Protein AF-A0A925MF97-F1 (afdb_monomer)

Nearest PDB structures (foldseek):
  2ztd-assembly1_B  TM=8.349E-01  e=1.562E+00  Mycobacterium tuberculosis
  2ztd-assembly1_A  TM=7.222E-01  e=1.766E+00  Mycobacterium tuberculosis
  9hcj-assembly1_X0  TM=7.628E-01  e=2.883E+00  Dictyostelium discoideum

Sequence (125 aa):
MHRADDGGHDASNVCLLCSSCHQAHHAGTLMIRGTATELEVRRPAGEGRYADAGAHVGVCAAQATSDGLDAPLREEAEQAVTQLGWKPAIARAAVSSAIAATAPATLERLICEALRRCLSLQRGV

Solvent-accessible surface area (backbone atoms only — not comparable to full-atom values): 7900 Å² total; per-residue (Å²): 136,68,85,86,68,75,70,65,97,46,74,54,67,51,80,92,65,56,72,70,58,49,50,32,38,76,70,66,58,30,46,80,48,74,35,56,90,55,63,44,79,44,62,73,93,66,82,84,80,88,74,78,92,82,78,71,94,78,78,76,76,86,70,89,49,97,87,58,64,62,58,64,46,46,56,51,31,31,49,53,43,30,74,73,71,40,56,64,73,57,23,46,54,24,38,56,54,29,56,78,72,47,81,86,76,49,56,67,58,40,40,56,47,15,50,55,46,52,52,52,62,66,74,75,112

Radius of gyration: 19.87 Å; Cα contacts (8 Å, |Δi|>4): 87; chains: 1; bounding box: 47×43×44 Å

pLDDT: mean 75.96, std 17.89, range [33.94, 92.69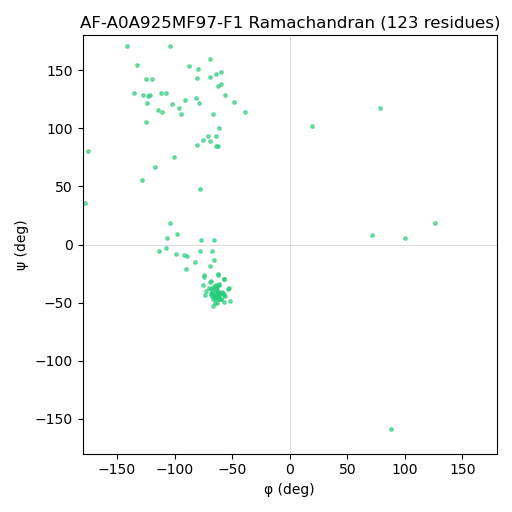]

Mean predicted aligned error: 16.72 Å

Secondary structure (DSSP, 8-state):
--GGG-----GGG-----HHHHHHHHTTSSEEEE-SSSEEEE---SS---------S--------TTSTHHHHHHHHHHHHHHTT--HHHHHHHHHHHHHH-SS--HHHHHHHHHHHHHHHHH--

Foldseek 3Di:
DDPVPPDDPDQQADDDDDPVQV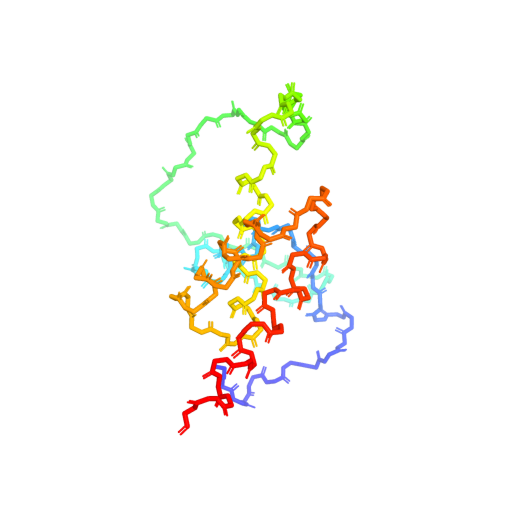VCVVVVQWDWDGTPVDIDIDGPDDPDPPDDDDDDPDPPPPPPDVVPPLVVLLVLLLVVLVVVPDDSVLSNVLLVVQVVVDPPDDSVSSNVSSVVSSVVVVVVD

Structure (mmCIF, N/CA/C/O backbone):
data_AF-A0A925MF97-F1
#
_entry.id   AF-A0A925MF97-F1
#
loop_
_atom_site.group_PDB
_atom_site.id
_atom_site.type_symbol
_atom_site.label_atom_id
_atom_site.label_alt_id
_atom_site.label_comp_id
_atom_site.label_asym_id
_atom_site.label_entity_id
_atom_site.label_seq_id
_atom_site.pdbx_PDB_ins_code
_atom_site.Cartn_x
_atom_site.Cartn_y
_atom_site.Cartn_z
_atom_site.occupancy
_atom_site.B_iso_or_equiv
_atom_site.auth_seq_id
_atom_site.auth_comp_id
_atom_site.auth_asym_id
_atom_site.auth_atom_id
_atom_site.pdbx_PDB_model_num
ATOM 1 N N . MET A 1 1 ? 1.176 -11.366 17.339 1.00 43.28 1 MET A N 1
ATOM 2 C CA . MET A 1 1 ? -0.172 -11.859 16.995 1.00 43.28 1 MET A CA 1
ATOM 3 C C . MET A 1 1 ? -0.428 -13.077 17.862 1.00 43.28 1 MET A C 1
ATOM 5 O O . MET A 1 1 ? 0.204 -14.106 17.654 1.00 43.28 1 MET A O 1
ATOM 9 N N . HIS A 1 2 ? -1.195 -12.903 18.935 1.00 33.94 2 HIS A N 1
ATOM 10 C CA . HIS A 1 2 ? -1.502 -13.960 19.892 1.00 33.94 2 HIS A CA 1
ATOM 11 C C . HIS A 1 2 ? -2.652 -14.794 19.306 1.00 33.94 2 HIS A C 1
ATOM 13 O O . HIS A 1 2 ? -3.667 -14.241 18.905 1.00 33.94 2 HIS A O 1
ATOM 19 N N . ARG A 1 3 ? -2.478 -16.115 19.192 1.00 44.12 3 ARG A N 1
ATOM 20 C CA . ARG A 1 3 ? -3.413 -17.023 18.491 1.00 44.12 3 ARG A CA 1
ATOM 21 C C . ARG A 1 3 ? -4.782 -17.165 19.181 1.00 44.12 3 ARG A C 1
ATOM 23 O O . ARG A 1 3 ? -5.655 -17.837 18.655 1.00 44.12 3 ARG A O 1
ATOM 30 N N . ALA A 1 4 ? -4.949 -16.576 20.365 1.00 47.81 4 ALA A N 1
ATOM 31 C CA . ALA A 1 4 ? -6.199 -16.594 21.116 1.00 47.81 4 ALA A CA 1
ATOM 32 C C . ALA A 1 4 ? -7.209 -15.528 20.644 1.00 47.81 4 ALA A C 1
ATOM 34 O O . ALA A 1 4 ? -8.386 -15.656 20.958 1.00 47.81 4 ALA A O 1
ATOM 35 N N . ASP A 1 5 ? -6.773 -14.527 19.868 1.00 57.59 5 ASP A N 1
ATOM 36 C CA . ASP A 1 5 ? -7.606 -13.395 19.431 1.00 57.59 5 ASP A CA 1
ATOM 37 C C . ASP A 1 5 ? -8.058 -13.506 17.961 1.00 57.59 5 ASP A C 1
ATOM 39 O O . ASP A 1 5 ? -8.378 -12.488 17.352 1.00 57.59 5 ASP A O 1
ATOM 43 N N . ASP A 1 6 ? -8.006 -14.703 17.358 1.00 59.84 6 ASP A N 1
ATOM 44 C CA . ASP A 1 6 ? -8.227 -14.926 15.918 1.00 59.84 6 ASP A CA 1
ATOM 45 C C . ASP A 1 6 ? -9.670 -14.564 15.519 1.00 59.84 6 ASP A C 1
ATOM 47 O O . ASP A 1 6 ? -10.586 -15.389 15.530 1.00 59.84 6 ASP A O 1
ATOM 51 N N . GLY A 1 7 ? -9.893 -13.278 15.245 1.00 68.50 7 GLY A N 1
ATOM 52 C CA . GLY A 1 7 ? -11.158 -12.755 14.758 1.00 68.50 7 GLY A CA 1
ATOM 53 C C . GLY A 1 7 ? -11.479 -13.373 13.402 1.00 68.50 7 GLY A C 1
ATOM 54 O O . GLY A 1 7 ? -10.609 -13.497 12.544 1.00 68.50 7 GLY A O 1
ATOM 55 N N . GLY A 1 8 ? -12.731 -13.780 13.196 1.00 73.50 8 GLY A N 1
ATOM 56 C CA . GLY A 1 8 ? -13.139 -14.403 11.937 1.00 73.50 8 GLY A CA 1
ATOM 57 C C . GLY A 1 8 ? -12.918 -13.479 10.733 1.00 73.50 8 GLY A C 1
ATOM 58 O O . GLY A 1 8 ? -13.081 -12.266 10.837 1.00 73.50 8 GLY A O 1
ATOM 59 N N . HIS A 1 9 ? -12.623 -14.045 9.563 1.00 80.50 9 HIS A N 1
ATOM 60 C CA . HIS A 1 9 ? -12.549 -13.307 8.294 1.00 80.50 9 HIS A CA 1
ATOM 61 C C . HIS A 1 9 ? -13.944 -13.016 7.708 1.00 80.50 9 HIS A C 1
ATOM 63 O O . HIS A 1 9 ? -14.208 -13.285 6.537 1.00 80.50 9 HIS A O 1
ATOM 69 N N . ASP A 1 10 ? -14.859 -12.519 8.537 1.00 83.62 10 ASP A N 1
ATOM 70 C CA . ASP A 1 10 ? -16.169 -12.046 8.095 1.00 83.62 10 ASP A CA 1
ATOM 71 C C . ASP A 1 10 ? -16.093 -10.570 7.682 1.00 83.62 10 ASP A C 1
ATOM 73 O O . ASP A 1 10 ? -15.254 -9.815 8.178 1.00 83.62 10 ASP A O 1
ATO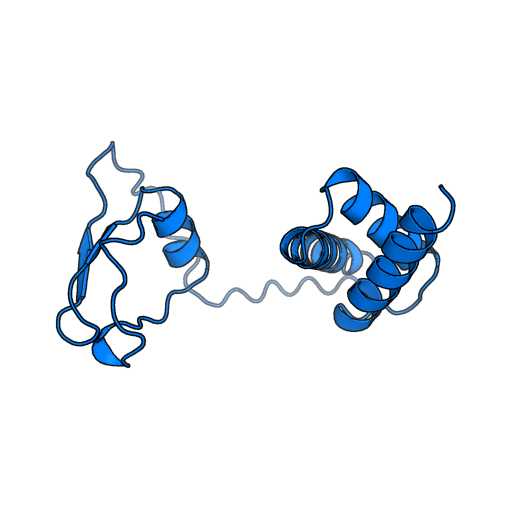M 77 N N . ALA A 1 11 ? -16.987 -10.139 6.790 1.00 84.88 11 ALA A N 1
ATOM 78 C CA . ALA A 1 11 ? -17.050 -8.749 6.344 1.00 84.88 11 ALA A CA 1
ATOM 79 C C . ALA A 1 11 ? -17.240 -7.764 7.512 1.00 84.88 11 ALA A C 1
ATOM 81 O O . ALA A 1 11 ? -16.724 -6.648 7.462 1.00 84.88 11 ALA A O 1
ATOM 82 N N . SER A 1 12 ? -17.908 -8.184 8.590 1.00 85.75 12 SER A N 1
ATOM 83 C CA . SER A 1 12 ? -18.059 -7.390 9.814 1.00 85.75 12 SER A CA 1
ATOM 84 C C . SER A 1 12 ? -16.749 -7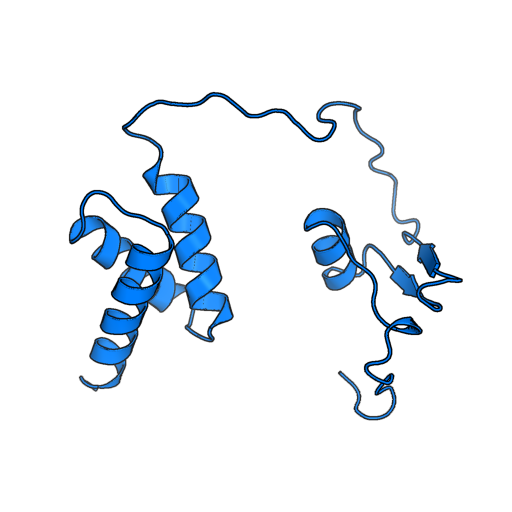.129 10.565 1.00 85.75 12 SER A C 1
ATOM 86 O O . SER A 1 12 ? -16.718 -6.237 11.407 1.00 85.75 12 SER A O 1
ATOM 88 N N . ASN A 1 13 ? -15.662 -7.833 10.241 1.00 83.81 13 ASN A N 1
ATOM 89 C CA . ASN A 1 13 ? -14.347 -7.668 10.867 1.00 83.81 13 ASN A CA 1
ATOM 90 C C . ASN A 1 13 ? -13.329 -6.964 9.952 1.00 83.81 13 ASN A C 1
ATOM 92 O O . ASN A 1 13 ? -12.156 -6.844 10.309 1.00 83.81 13 ASN A O 1
ATOM 96 N N . VAL A 1 14 ? -13.751 -6.489 8.772 1.00 86.38 14 VAL A N 1
ATOM 97 C CA . VAL A 1 14 ? -12.875 -5.832 7.792 1.00 86.38 14 VAL A CA 1
ATOM 98 C C . VAL A 1 14 ? -13.219 -4.347 7.679 1.00 86.38 14 VAL A C 1
ATOM 100 O O . VAL A 1 14 ? -14.367 -3.973 7.462 1.00 86.38 14 VAL A O 1
ATOM 103 N N . CYS A 1 15 ? -12.202 -3.485 7.764 1.00 86.88 15 CYS A N 1
ATOM 104 C CA . CYS A 1 15 ? -12.318 -2.058 7.466 1.00 86.88 15 CYS A CA 1
ATOM 105 C C . CYS A 1 15 ? -11.289 -1.641 6.406 1.00 86.88 15 CYS A C 1
ATOM 107 O O . CYS A 1 15 ? -10.158 -2.130 6.389 1.00 86.88 15 CYS A O 1
ATOM 109 N N . LEU A 1 16 ? -11.681 -0.733 5.509 1.00 89.56 16 LEU A N 1
ATOM 110 C CA . LEU A 1 16 ? -10.776 -0.146 4.522 1.00 89.56 16 LEU A CA 1
ATOM 111 C C . LEU A 1 16 ? -10.158 1.128 5.096 1.00 89.56 16 LEU A C 1
ATOM 113 O O . LEU A 1 16 ? -10.869 2.050 5.495 1.00 89.56 16 LEU A O 1
ATOM 117 N N . LEU A 1 17 ? -8.828 1.183 5.118 1.00 88.12 17 LEU A N 1
ATOM 118 C CA . LEU A 1 17 ? -8.061 2.309 5.644 1.00 88.12 17 LEU A CA 1
ATOM 119 C C . LEU A 1 17 ? -7.191 2.901 4.538 1.00 88.12 17 LEU A C 1
ATOM 121 O O . LEU A 1 17 ? -6.609 2.172 3.738 1.00 88.12 17 LEU A O 1
ATOM 125 N N . CYS A 1 18 ? -7.043 4.226 4.523 1.00 90.88 18 CYS A N 1
ATOM 126 C CA . CYS A 1 18 ? -5.990 4.847 3.726 1.00 90.88 18 CYS A CA 1
ATOM 127 C C . CYS A 1 18 ? -4.609 4.522 4.323 1.00 90.88 18 CYS A C 1
ATOM 129 O O . CYS A 1 18 ? -4.495 4.226 5.518 1.00 90.88 18 CYS A O 1
ATOM 131 N N . SER A 1 19 ? -3.547 4.650 3.521 1.00 85.88 19 SER A N 1
ATOM 132 C CA . SER A 1 19 ? -2.174 4.334 3.941 1.00 85.88 19 SER A CA 1
ATOM 133 C C . SER A 1 19 ? -1.764 5.041 5.237 1.00 85.88 19 SER A C 1
ATOM 135 O O . SER A 1 19 ? -1.121 4.439 6.089 1.00 85.88 19 SER A O 1
ATOM 137 N N . SER A 1 20 ? -2.193 6.293 5.437 1.00 85.25 20 SER A N 1
ATOM 138 C CA . SER A 1 20 ? -1.905 7.051 6.663 1.00 85.25 20 SER A CA 1
ATOM 139 C C . SER A 1 20 ? -2.565 6.436 7.905 1.00 85.25 20 SER A C 1
ATOM 141 O O . SER A 1 20 ? -1.911 6.259 8.934 1.00 85.25 20 SER A O 1
ATOM 143 N N . CYS A 1 21 ? -3.841 6.052 7.818 1.00 88.75 21 CYS A N 1
ATOM 144 C CA . CYS A 1 21 ? -4.548 5.410 8.929 1.00 88.75 21 CYS A CA 1
ATOM 145 C C . CYS A 1 21 ? -4.026 3.991 9.195 1.00 88.75 21 CYS A C 1
ATOM 147 O O . CYS A 1 21 ? -3.874 3.609 10.353 1.00 88.75 21 CYS A O 1
ATOM 149 N N . HIS A 1 22 ? -3.682 3.239 8.147 1.00 89.56 22 HIS A N 1
ATOM 150 C CA . HIS A 1 22 ? -3.068 1.914 8.271 1.00 89.56 22 HIS A CA 1
ATOM 151 C C . HIS A 1 22 ? -1.704 1.992 8.978 1.00 89.56 22 HIS A C 1
ATOM 153 O O . HIS A 1 22 ? -1.461 1.266 9.945 1.00 89.56 22 HIS A O 1
ATOM 159 N N . GLN A 1 23 ? -0.841 2.928 8.576 1.00 86.50 23 GLN A N 1
ATOM 160 C CA . GLN A 1 23 ? 0.452 3.152 9.232 1.00 86.50 23 GLN A CA 1
ATOM 161 C C . GLN A 1 23 ? 0.291 3.587 10.691 1.00 86.50 23 GLN A C 1
ATOM 163 O O . GLN A 1 23 ? 0.965 3.050 11.567 1.00 86.50 23 GLN A O 1
ATOM 168 N N . ALA A 1 24 ? -0.627 4.516 10.975 1.00 86.25 24 ALA A N 1
ATOM 169 C CA . ALA A 1 24 ? -0.892 4.965 12.340 1.00 86.25 24 ALA A CA 1
ATOM 170 C C . ALA A 1 24 ? -1.388 3.819 13.244 1.00 86.25 24 ALA A C 1
ATOM 172 O O . ALA A 1 24 ? -1.023 3.760 14.420 1.00 86.25 24 ALA A O 1
ATOM 173 N N . HIS A 1 25 ? -2.167 2.882 12.691 1.00 89.19 25 HIS A N 1
ATOM 174 C CA . HIS A 1 25 ? -2.616 1.691 13.410 1.00 89.19 25 HIS A CA 1
ATOM 175 C C . HIS A 1 25 ? -1.450 0.752 13.744 1.00 89.19 25 HIS A C 1
ATOM 177 O O . HIS A 1 25 ? -1.279 0.365 14.899 1.00 89.19 25 HIS A O 1
ATOM 183 N N . HIS A 1 26 ? -0.579 0.462 12.772 1.00 88.62 26 HIS A N 1
ATOM 184 C CA . HIS A 1 26 ? 0.640 -0.317 13.022 1.00 88.62 26 HIS A CA 1
ATOM 185 C C . HIS A 1 26 ? 1.596 0.353 14.017 1.00 88.62 26 HIS A C 1
ATOM 187 O O . HIS A 1 26 ? 2.257 -0.341 14.786 1.00 88.62 26 HIS A O 1
ATOM 193 N N . ALA A 1 27 ? 1.657 1.685 14.022 1.00 86.94 27 ALA A N 1
ATOM 194 C CA . ALA A 1 27 ? 2.477 2.461 14.949 1.00 86.94 27 ALA A CA 1
ATOM 195 C C . ALA A 1 27 ? 1.872 2.580 16.363 1.00 86.94 27 ALA A C 1
ATOM 197 O O . ALA A 1 27 ? 2.507 3.155 17.245 1.00 86.94 27 ALA A O 1
ATOM 198 N N . GLY A 1 28 ? 0.645 2.092 16.591 1.00 88.31 28 GLY A N 1
ATOM 199 C CA . GLY A 1 28 ? -0.054 2.205 17.877 1.00 88.31 28 GLY A CA 1
ATOM 200 C C . GLY A 1 28 ? -0.544 3.620 18.219 1.00 88.31 28 GLY A C 1
ATOM 201 O O . GLY A 1 28 ? -1.015 3.857 19.330 1.00 88.31 28 GLY A O 1
ATOM 202 N N . THR A 1 29 ? -0.459 4.567 17.280 1.00 89.88 29 THR A N 1
ATOM 203 C CA . THR A 1 29 ? -0.935 5.956 17.445 1.00 89.88 29 THR A CA 1
ATOM 204 C C . THR A 1 29 ? -2.396 6.131 17.024 1.00 89.88 29 THR A C 1
ATOM 206 O O . THR A 1 29 ? -3.019 7.162 17.289 1.00 89.88 29 THR A O 1
ATOM 209 N N . LEU A 1 30 ? -2.961 5.104 16.392 1.00 90.62 30 LEU A N 1
ATOM 210 C CA . LEU A 1 30 ? -4.374 4.953 16.088 1.00 90.62 30 LEU A CA 1
ATOM 211 C C . LEU A 1 30 ? -4.838 3.593 16.609 1.00 90.62 30 LEU A C 1
ATOM 213 O O . LEU A 1 30 ? -4.238 2.568 16.306 1.00 90.62 30 LEU A O 1
ATOM 217 N N . MET A 1 31 ? -5.920 3.582 17.371 1.00 91.38 31 MET A N 1
ATOM 218 C CA . MET A 1 31 ? -6.602 2.376 17.821 1.00 91.38 31 MET A CA 1
ATOM 219 C C . MET A 1 31 ? -7.915 2.249 17.052 1.00 91.38 31 MET A C 1
ATOM 221 O O . MET A 1 31 ? -8.681 3.212 16.988 1.00 91.38 31 MET A O 1
ATOM 225 N N . ILE A 1 32 ? -8.161 1.067 16.489 1.00 91.06 32 ILE A N 1
ATOM 226 C CA . ILE A 1 32 ? -9.397 0.720 15.783 1.00 91.06 32 ILE A CA 1
ATOM 227 C C . ILE A 1 32 ? -10.002 -0.492 16.492 1.00 91.06 32 ILE A C 1
ATOM 229 O O . ILE A 1 32 ? -9.291 -1.462 16.764 1.00 91.06 32 ILE A O 1
ATOM 233 N N . ARG A 1 33 ? -11.283 -0.410 16.852 1.00 88.94 33 ARG A N 1
ATOM 234 C CA . ARG A 1 33 ? -12.034 -1.463 17.554 1.00 88.94 33 ARG A CA 1
ATOM 235 C C . ARG A 1 33 ? -13.463 -1.559 17.018 1.00 88.94 33 ARG A C 1
ATOM 237 O O . ARG A 1 33 ? -13.902 -0.691 16.270 1.00 88.94 33 ARG A O 1
ATOM 244 N N . GLY A 1 34 ? -14.174 -2.595 17.452 1.00 88.31 34 GLY A N 1
ATOM 245 C CA . GLY A 1 34 ? -15.574 -2.827 17.107 1.00 88.31 34 GLY A CA 1
ATOM 246 C C . GLY A 1 34 ? -15.738 -3.632 15.823 1.00 88.31 34 GLY A C 1
ATOM 247 O O . GLY A 1 34 ? -14.830 -4.355 15.412 1.00 88.31 34 GLY A O 1
ATOM 248 N N . THR A 1 35 ? -16.916 -3.515 15.220 1.00 88.62 35 THR A N 1
ATOM 249 C CA . THR A 1 35 ? -17.261 -4.157 13.944 1.00 88.62 35 THR A CA 1
ATOM 250 C C . THR A 1 35 ? -17.245 -3.128 12.816 1.00 88.62 35 THR A C 1
ATOM 252 O O . THR A 1 35 ? -17.186 -1.923 13.055 1.00 88.62 35 THR A O 1
ATOM 255 N N . ALA A 1 36 ? -17.348 -3.574 11.567 1.00 87.00 36 ALA A N 1
ATOM 256 C CA . ALA A 1 36 ? -17.439 -2.697 10.404 1.00 87.00 36 ALA A CA 1
ATOM 257 C C . ALA A 1 36 ? -18.630 -1.720 10.491 1.00 87.00 36 ALA A C 1
ATOM 259 O O . ALA A 1 36 ? -18.552 -0.614 9.961 1.00 87.00 36 ALA A O 1
ATOM 260 N N . THR A 1 37 ? -19.718 -2.105 11.171 1.00 86.69 37 THR A N 1
ATOM 261 C CA . THR A 1 37 ? -20.905 -1.259 11.387 1.00 86.69 37 THR A CA 1
ATOM 262 C C . THR A 1 37 ? -20.833 -0.415 12.659 1.00 86.69 37 THR A C 1
ATOM 264 O O . THR A 1 37 ? -21.520 0.597 12.751 1.00 86.69 37 THR A O 1
ATOM 267 N N . GLU A 1 38 ? -20.005 -0.806 13.626 1.00 89.69 38 GLU A N 1
ATOM 268 C CA . GLU A 1 38 ? -19.854 -0.150 14.931 1.00 89.69 38 GLU A CA 1
ATOM 269 C C . GLU A 1 38 ? -18.373 0.145 15.193 1.00 89.69 38 GLU A C 1
ATOM 271 O O . GLU A 1 38 ? -17.774 -0.321 16.162 1.00 89.69 38 GLU A O 1
ATOM 276 N N . LEU A 1 39 ? -17.754 0.866 14.260 1.00 89.50 39 LEU A N 1
ATOM 277 C CA . LEU A 1 39 ? -16.318 1.104 14.274 1.00 89.50 39 LEU A CA 1
ATOM 278 C C . LEU A 1 39 ? -15.961 2.213 15.270 1.00 89.50 39 LEU A C 1
ATOM 280 O O . LEU A 1 39 ? -16.378 3.365 15.128 1.00 89.50 39 LEU A O 1
ATOM 284 N N . GLU A 1 40 ? -15.111 1.888 16.236 1.00 91.25 40 GLU A N 1
ATOM 285 C CA . GLU A 1 40 ? -14.556 2.847 17.184 1.00 91.25 40 GLU A CA 1
ATOM 286 C C . GLU A 1 40 ? -13.120 3.204 16.804 1.00 91.25 40 GLU A C 1
ATOM 288 O O . GLU A 1 40 ? -12.229 2.350 16.774 1.00 91.25 40 GLU A O 1
ATOM 293 N N . VAL A 1 41 ? -12.875 4.492 16.554 1.00 91.69 41 VAL A N 1
ATOM 294 C CA . VAL A 1 41 ? -11.545 5.017 16.224 1.00 91.69 41 VAL A CA 1
ATOM 295 C C . VAL A 1 41 ? -11.078 5.940 17.333 1.00 91.69 41 VAL A C 1
ATOM 297 O O . VAL A 1 41 ? -11.647 7.008 17.561 1.00 91.69 41 VAL A O 1
ATOM 300 N N . ARG A 1 42 ? -9.996 5.555 18.007 1.00 91.56 42 ARG A N 1
ATOM 301 C CA . ARG A 1 42 ? -9.408 6.339 19.093 1.00 91.56 42 ARG A CA 1
ATOM 302 C C . ARG A 1 42 ? -7.953 6.654 18.794 1.00 91.56 42 ARG A C 1
ATOM 304 O O . ARG A 1 42 ? -7.145 5.760 18.576 1.00 91.56 42 ARG A O 1
ATOM 311 N N . ARG A 1 43 ? -7.585 7.930 18.866 1.00 89.06 43 ARG A N 1
ATOM 312 C CA . ARG A 1 43 ? -6.180 8.348 18.946 1.00 89.06 43 ARG A CA 1
ATOM 313 C C . ARG A 1 43 ? -5.848 8.562 20.423 1.00 89.06 43 ARG A C 1
ATOM 315 O O . ARG A 1 43 ? -6.525 9.373 21.059 1.00 89.06 43 ARG A O 1
ATOM 322 N N . PRO A 1 44 ? -4.905 7.808 21.018 1.00 78.50 44 PRO A N 1
ATOM 323 C CA . PRO A 1 44 ? -4.473 8.065 22.385 1.00 78.50 44 PRO A CA 1
ATOM 324 C C . PRO A 1 44 ? -3.986 9.513 22.474 1.00 78.50 44 PRO A C 1
ATOM 326 O O . PRO A 1 44 ? -3.190 9.943 21.643 1.00 78.50 44 PRO A O 1
ATOM 329 N N . ALA A 1 45 ? -4.492 10.274 23.442 1.00 63.53 45 ALA A N 1
ATOM 330 C CA . ALA A 1 45 ? -4.044 11.639 23.671 1.00 63.53 45 ALA A CA 1
ATOM 331 C C . ALA A 1 45 ? -2.605 11.610 24.215 1.00 63.53 45 ALA A C 1
ATOM 333 O O . ALA A 1 45 ? -2.385 11.525 25.418 1.00 63.53 45 ALA A O 1
ATOM 334 N N . GLY A 1 46 ? -1.637 11.630 23.305 1.00 55.28 46 GLY A N 1
ATOM 335 C CA . GLY A 1 46 ? -0.290 12.132 23.528 1.00 55.28 46 GLY A CA 1
ATOM 336 C C . GLY A 1 46 ? -0.176 13.411 22.710 1.00 55.28 46 GLY A C 1
ATOM 337 O O . GLY A 1 46 ? -0.348 13.359 21.498 1.00 55.28 46 GLY A O 1
ATOM 338 N N . GLU A 1 47 ? -0.028 14.532 23.412 1.00 50.22 47 GLU A N 1
ATOM 339 C CA . GLU A 1 47 ? 0.282 15.888 22.940 1.00 50.22 47 GLU A CA 1
ATOM 340 C C . GLU A 1 47 ? 0.021 16.165 21.453 1.00 50.22 47 GLU A C 1
ATOM 342 O O . GLU A 1 47 ? 0.784 15.804 20.555 1.00 50.22 47 GLU A O 1
ATOM 347 N N . GLY A 1 48 ? -1.100 16.846 21.213 1.00 51.50 48 GLY A N 1
ATOM 348 C CA . GLY A 1 48 ? -1.558 17.227 19.892 1.00 51.50 48 GLY A CA 1
ATOM 349 C C . GLY A 1 48 ? -0.467 17.873 19.045 1.00 51.50 48 GLY A C 1
ATOM 350 O O . GLY A 1 48 ? 0.043 18.946 19.351 1.00 51.50 48 GLY A O 1
ATOM 351 N N . ARG A 1 49 ? -0.224 17.271 17.885 1.00 48.78 49 ARG A N 1
ATOM 352 C CA . ARG A 1 49 ? 0.087 18.031 16.679 1.00 48.78 49 ARG A CA 1
ATOM 353 C C . ARG A 1 49 ? -1.177 18.113 15.835 1.00 48.78 49 ARG A C 1
ATOM 355 O O . ARG A 1 49 ? -1.315 17.429 14.830 1.00 48.78 49 ARG A O 1
ATOM 362 N N . TYR A 1 50 ? -2.104 18.965 16.262 1.00 51.56 50 TYR A N 1
ATOM 363 C CA . TYR A 1 50 ? -2.899 19.711 15.293 1.00 51.56 50 TYR A CA 1
ATOM 364 C C . TYR A 1 50 ? -2.019 20.880 14.853 1.00 51.56 50 TYR A C 1
ATOM 366 O O . TYR A 1 50 ? -2.050 21.947 15.456 1.00 51.56 50 TYR A O 1
ATOM 374 N N . ALA A 1 51 ? -1.161 20.638 13.865 1.00 42.66 51 ALA A N 1
ATOM 375 C CA . ALA A 1 51 ? -0.442 21.694 13.175 1.00 42.66 51 ALA A CA 1
ATOM 376 C C . ALA A 1 51 ? -0.722 21.565 11.677 1.00 42.66 51 ALA A C 1
ATOM 378 O O . ALA A 1 51 ? -0.208 20.677 11.004 1.00 42.66 51 ALA A O 1
ATOM 379 N N . ASP A 1 52 ? -1.561 22.503 11.257 1.00 41.66 52 ASP A N 1
ATOM 380 C CA . ASP A 1 52 ? -1.755 23.064 9.930 1.00 41.66 52 ASP A CA 1
ATOM 381 C C . ASP A 1 52 ? -2.559 22.285 8.878 1.00 41.66 52 ASP A C 1
ATOM 383 O O . ASP A 1 52 ? -2.233 21.192 8.414 1.00 41.66 52 ASP A O 1
ATOM 387 N N . ALA A 1 53 ? -3.654 22.934 8.492 1.00 52.59 53 ALA A N 1
ATOM 388 C CA . ALA A 1 53 ? -4.467 22.619 7.342 1.00 52.59 53 ALA A CA 1
ATOM 389 C C . ALA A 1 53 ? -3.655 22.878 6.068 1.00 52.59 53 ALA A C 1
ATOM 391 O O . ALA A 1 53 ? -3.382 24.027 5.744 1.00 52.59 53 ALA A O 1
ATOM 392 N N . GLY A 1 54 ? -3.304 21.835 5.312 1.00 48.75 54 GLY A N 1
ATOM 393 C CA . GLY A 1 54 ? -2.524 22.092 4.101 1.00 48.75 54 GLY A CA 1
ATOM 394 C C . GLY A 1 54 ? -2.167 20.918 3.203 1.00 48.75 54 GLY A C 1
ATOM 395 O O . GLY A 1 54 ? -1.081 20.937 2.650 1.00 48.75 54 GLY A O 1
ATOM 396 N N . ALA A 1 55 ? -3.031 19.913 3.040 1.00 50.53 55 ALA A N 1
ATOM 397 C CA . ALA A 1 55 ? -3.077 19.067 1.835 1.00 50.53 55 ALA A CA 1
ATOM 398 C C . ALA A 1 55 ? -4.261 18.100 1.949 1.00 50.53 55 ALA A C 1
ATOM 400 O O . ALA A 1 55 ? -4.123 16.945 2.350 1.00 50.53 55 ALA A O 1
ATOM 401 N N . HIS A 1 56 ? -5.459 18.593 1.637 1.00 42.06 56 HIS A N 1
ATOM 402 C CA . HIS A 1 56 ? -6.589 17.708 1.389 1.00 42.06 56 HIS A CA 1
ATOM 403 C C . HIS A 1 56 ? -6.297 16.849 0.147 1.00 42.06 56 HIS A C 1
ATOM 405 O O . HIS A 1 56 ? -5.594 17.275 -0.769 1.00 42.06 56 HIS A O 1
ATOM 411 N N . VAL A 1 57 ? -6.805 15.620 0.170 1.00 47.19 57 VAL A N 1
ATOM 412 C CA . VAL A 1 57 ? -6.693 14.595 -0.874 1.00 47.19 57 VAL A CA 1
ATOM 413 C C . VAL A 1 57 ? -6.809 15.223 -2.272 1.00 47.19 57 VAL A C 1
ATOM 415 O O . VAL A 1 57 ? -7.869 15.738 -2.610 1.00 47.19 57 VAL A O 1
ATOM 418 N N . GLY A 1 58 ? -5.737 15.185 -3.077 1.00 47.78 58 GLY A N 1
ATOM 419 C CA . GLY A 1 58 ? -5.808 15.583 -4.490 1.00 47.78 58 GLY A CA 1
ATOM 420 C C . GLY A 1 58 ? -4.834 16.645 -5.009 1.00 47.78 58 GLY A C 1
ATOM 421 O O . GLY A 1 58 ? -5.074 17.158 -6.099 1.00 47.78 58 GLY A O 1
ATOM 422 N N . VAL A 1 59 ? -3.711 16.950 -4.347 1.00 36.25 59 VAL A N 1
ATOM 423 C CA . VAL A 1 59 ? -2.591 17.566 -5.088 1.00 36.25 59 VAL A CA 1
ATOM 424 C C . VAL A 1 59 ? -1.917 16.468 -5.906 1.00 36.25 59 VAL A C 1
ATOM 426 O O . VAL A 1 59 ? -0.994 15.795 -5.455 1.00 36.25 59 VAL A O 1
ATOM 429 N N . CYS A 1 60 ? -2.400 16.282 -7.133 1.00 42.09 60 CYS A N 1
ATOM 430 C CA . CYS A 1 60 ? -1.554 15.771 -8.199 1.00 42.09 60 CYS A CA 1
ATOM 431 C C . CYS A 1 60 ? -0.473 16.832 -8.403 1.00 42.09 60 CYS A C 1
ATOM 433 O O . CYS A 1 60 ? -0.695 17.820 -9.103 1.00 42.09 60 CYS A O 1
ATOM 435 N N . ALA A 1 61 ? 0.668 16.678 -7.732 1.00 48.72 61 ALA A N 1
ATOM 436 C CA . ALA A 1 61 ? 1.845 17.447 -8.083 1.00 48.72 61 ALA A CA 1
ATOM 437 C C . ALA A 1 61 ? 2.180 17.057 -9.523 1.00 48.72 61 ALA A C 1
ATOM 439 O O . ALA A 1 61 ? 2.712 15.981 -9.791 1.00 48.72 61 ALA A O 1
ATOM 440 N N . ALA A 1 62 ? 1.795 17.915 -10.464 1.00 50.53 62 ALA A N 1
ATOM 441 C CA . ALA A 1 62 ? 2.325 17.899 -11.806 1.00 50.53 62 ALA A CA 1
ATOM 442 C C . ALA A 1 62 ? 3.829 18.182 -11.697 1.00 50.53 62 ALA A C 1
ATOM 444 O O . ALA A 1 62 ? 4.275 19.318 -11.803 1.00 50.53 62 ALA A O 1
ATOM 445 N N . GLN A 1 63 ? 4.614 17.140 -11.444 1.00 44.16 63 GLN A N 1
ATOM 446 C CA . GLN A 1 63 ? 6.050 17.132 -11.679 1.00 44.16 63 GLN A CA 1
ATOM 447 C C . GLN A 1 63 ? 6.339 16.063 -12.720 1.00 44.16 63 GLN A C 1
ATOM 449 O O . GLN A 1 63 ? 6.979 15.045 -12.482 1.00 44.16 63 GLN A O 1
ATOM 454 N N . ALA A 1 64 ? 5.837 16.343 -13.920 1.00 47.69 64 ALA A N 1
ATOM 455 C CA . ALA A 1 64 ? 6.462 15.866 -15.132 1.00 47.69 64 ALA A CA 1
ATOM 456 C C . ALA A 1 64 ? 7.768 16.651 -15.320 1.00 47.69 64 ALA A C 1
ATOM 458 O O . ALA A 1 64 ? 7.785 17.733 -15.903 1.00 47.69 64 ALA A O 1
ATOM 459 N N . THR A 1 65 ? 8.866 16.093 -14.821 1.00 38.06 65 THR A N 1
ATOM 460 C CA . THR A 1 65 ? 10.162 16.227 -15.483 1.00 38.06 65 THR A CA 1
ATOM 461 C C . THR A 1 65 ? 10.675 14.813 -15.722 1.00 38.06 65 THR A C 1
ATOM 463 O O . THR A 1 65 ? 10.781 13.995 -14.810 1.00 38.06 65 THR A O 1
ATOM 466 N N . SER A 1 66 ? 10.920 14.492 -16.987 1.00 44.59 66 SER A N 1
ATOM 467 C CA . SER A 1 66 ? 11.254 13.154 -17.487 1.00 44.59 66 SER A CA 1
ATOM 468 C C . SER A 1 66 ? 12.600 12.594 -17.003 1.00 44.59 66 SER A C 1
ATOM 470 O O . SER A 1 66 ? 12.944 11.488 -17.393 1.00 44.59 66 SER A O 1
ATOM 472 N N . ASP A 1 67 ? 13.318 13.306 -16.130 1.00 47.12 67 ASP A N 1
ATOM 473 C CA . ASP A 1 67 ? 14.575 12.865 -15.504 1.00 47.12 67 ASP A CA 1
ATOM 474 C C . ASP A 1 67 ? 14.423 12.495 -14.011 1.00 47.12 67 ASP A C 1
ATOM 476 O O . ASP A 1 67 ? 15.382 12.060 -13.377 1.00 47.12 67 ASP A O 1
ATOM 480 N N . GLY A 1 68 ? 13.231 12.666 -13.416 1.00 51.25 68 GLY A N 1
ATOM 481 C CA . GLY A 1 68 ? 12.992 12.461 -11.975 1.00 51.25 68 GLY A CA 1
ATOM 482 C C . GLY A 1 68 ? 12.062 11.298 -11.603 1.00 51.25 68 GLY A C 1
ATOM 483 O O . GLY A 1 68 ? 11.909 10.999 -10.419 1.00 51.25 68 GLY A O 1
ATOM 484 N N . LEU A 1 69 ? 11.441 10.635 -12.586 1.00 54.00 69 LEU A N 1
ATOM 485 C CA . LEU A 1 69 ? 10.421 9.593 -12.369 1.00 54.00 69 LEU A CA 1
ATOM 486 C C . LEU A 1 69 ? 10.983 8.294 -11.766 1.00 54.00 69 LEU A C 1
ATOM 488 O O . LEU A 1 69 ? 10.236 7.513 -11.181 1.00 54.00 69 LEU A O 1
ATOM 492 N N . ASP A 1 70 ? 12.297 8.085 -11.845 1.00 63.81 70 ASP A N 1
ATOM 493 C CA . ASP A 1 70 ? 12.943 6.876 -11.330 1.00 63.81 70 ASP A CA 1
ATOM 494 C C . ASP A 1 70 ? 13.038 6.847 -9.804 1.00 63.81 70 ASP A C 1
ATOM 496 O O . ASP A 1 70 ? 13.108 5.770 -9.220 1.00 63.81 70 ASP A O 1
ATOM 500 N N . ALA A 1 71 ? 13.060 8.003 -9.135 1.00 73.88 71 ALA A N 1
ATOM 501 C CA . ALA A 1 71 ? 13.171 8.065 -7.679 1.00 73.88 71 ALA A CA 1
ATOM 502 C C . ALA A 1 71 ? 11.934 7.492 -6.954 1.00 73.88 71 ALA A C 1
ATOM 504 O O . ALA A 1 71 ? 12.118 6.577 -6.149 1.00 73.88 71 ALA A O 1
ATOM 505 N N . PRO A 1 72 ? 10.690 7.929 -7.251 1.00 82.56 72 PRO A N 1
ATOM 506 C CA . PRO A 1 72 ? 9.507 7.339 -6.624 1.00 82.56 72 PRO A CA 1
ATOM 507 C C . PRO A 1 72 ? 9.311 5.868 -7.024 1.00 82.56 72 PRO A C 1
ATOM 509 O O . PRO A 1 72 ? 9.018 5.040 -6.166 1.00 82.56 72 PRO A O 1
ATOM 512 N N . LEU A 1 73 ? 9.564 5.511 -8.292 1.00 84.69 73 LEU A N 1
ATOM 513 C CA . LEU A 1 73 ? 9.483 4.121 -8.766 1.00 84.69 73 LEU A CA 1
ATOM 514 C C . LEU A 1 73 ? 10.504 3.203 -8.081 1.00 84.69 73 LEU A C 1
ATOM 516 O O . LEU A 1 73 ? 10.208 2.041 -7.797 1.00 84.69 73 LEU A O 1
ATOM 520 N N . ARG A 1 74 ? 11.705 3.716 -7.793 1.00 87.25 74 ARG A N 1
ATOM 521 C CA . ARG A 1 74 ? 12.740 2.999 -7.042 1.00 87.25 74 ARG A CA 1
ATOM 522 C C . ARG A 1 74 ? 12.296 2.731 -5.613 1.00 87.25 74 ARG A C 1
ATOM 524 O O . ARG A 1 74 ? 12.403 1.593 -5.164 1.00 87.25 74 ARG A O 1
ATOM 531 N N . GLU A 1 75 ? 11.816 3.753 -4.908 1.00 89.38 75 GLU A N 1
ATOM 532 C CA . GLU A 1 75 ? 11.373 3.610 -3.518 1.00 89.38 75 GLU A CA 1
ATOM 533 C C . GLU A 1 75 ? 10.210 2.619 -3.400 1.00 89.38 75 GLU A C 1
ATOM 535 O O . GLU A 1 75 ? 10.227 1.745 -2.530 1.00 89.38 75 GLU A O 1
ATOM 540 N N . GLU A 1 76 ? 9.246 2.695 -4.317 1.00 88.75 76 GLU A N 1
ATOM 541 C CA . GLU A 1 76 ? 8.108 1.779 -4.366 1.00 88.75 76 GLU A CA 1
ATOM 542 C C . GLU A 1 76 ? 8.544 0.334 -4.671 1.00 88.75 76 GLU A C 1
ATOM 544 O O . GLU A 1 76 ? 8.128 -0.603 -3.983 1.00 88.75 76 GLU A O 1
ATOM 549 N N . ALA A 1 77 ? 9.459 0.135 -5.627 1.00 89.31 77 ALA A N 1
ATOM 550 C CA . ALA A 1 77 ? 10.016 -1.184 -5.926 1.00 89.31 77 ALA A CA 1
ATOM 551 C C . ALA A 1 77 ? 10.834 -1.762 -4.752 1.00 89.31 77 ALA A C 1
ATOM 553 O O . ALA A 1 77 ? 10.714 -2.951 -4.447 1.00 89.31 77 ALA A O 1
ATOM 554 N N . GLU A 1 78 ? 11.643 -0.946 -4.062 1.00 89.56 78 GLU A N 1
ATOM 555 C CA . GLU A 1 78 ? 12.405 -1.366 -2.874 1.00 89.56 78 GLU A CA 1
ATOM 556 C C . GLU A 1 78 ? 11.479 -1.823 -1.739 1.00 89.56 78 GLU A C 1
ATOM 558 O O . GLU A 1 78 ? 11.726 -2.862 -1.110 1.00 89.56 78 GLU A O 1
ATOM 563 N N . GLN A 1 79 ? 10.396 -1.078 -1.495 1.00 91.31 79 GLN A N 1
ATOM 564 C CA . GLN A 1 79 ? 9.390 -1.434 -0.495 1.00 91.31 79 GLN A CA 1
ATOM 565 C C . GLN A 1 79 ? 8.666 -2.729 -0.864 1.00 91.31 79 GLN A C 1
ATOM 567 O O . GLN A 1 79 ? 8.574 -3.618 -0.017 1.00 91.31 79 GLN A O 1
ATOM 572 N N . ALA A 1 80 ? 8.225 -2.878 -2.116 1.00 92.69 80 ALA A N 1
ATOM 573 C CA . ALA A 1 80 ? 7.546 -4.085 -2.583 1.00 92.69 80 ALA A CA 1
ATOM 574 C C . ALA A 1 80 ? 8.432 -5.334 -2.431 1.00 92.69 80 ALA A C 1
ATOM 576 O O . ALA A 1 80 ? 8.010 -6.342 -1.866 1.00 92.69 80 ALA A O 1
ATOM 577 N N . VAL A 1 81 ? 9.699 -5.262 -2.853 1.00 90.00 81 VAL A N 1
ATOM 578 C CA . VAL A 1 81 ? 10.644 -6.386 -2.726 1.00 90.00 81 VAL A CA 1
ATOM 579 C C . VAL A 1 81 ? 10.950 -6.701 -1.255 1.00 90.00 81 VAL A C 1
ATOM 581 O O . VAL A 1 81 ? 11.068 -7.872 -0.889 1.00 90.00 81 VAL A O 1
ATOM 584 N N . THR A 1 82 ? 11.020 -5.689 -0.386 1.00 92.00 82 THR A N 1
ATOM 585 C CA . THR A 1 82 ? 11.192 -5.890 1.064 1.00 92.00 82 THR A CA 1
ATOM 586 C C . THR A 1 82 ? 9.961 -6.549 1.698 1.00 92.00 82 THR A C 1
ATOM 588 O O . THR A 1 82 ? 10.106 -7.472 2.499 1.00 92.00 82 THR A O 1
ATOM 591 N N . GLN A 1 83 ? 8.748 -6.139 1.310 1.00 88.31 83 GLN A N 1
ATOM 592 C CA . GLN A 1 83 ? 7.489 -6.748 1.766 1.00 88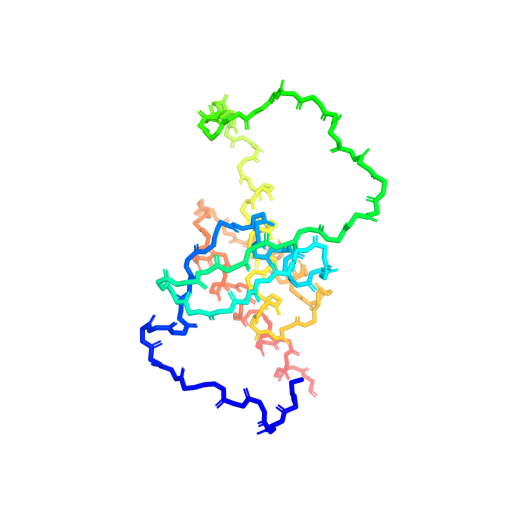.31 83 GLN A CA 1
ATOM 593 C C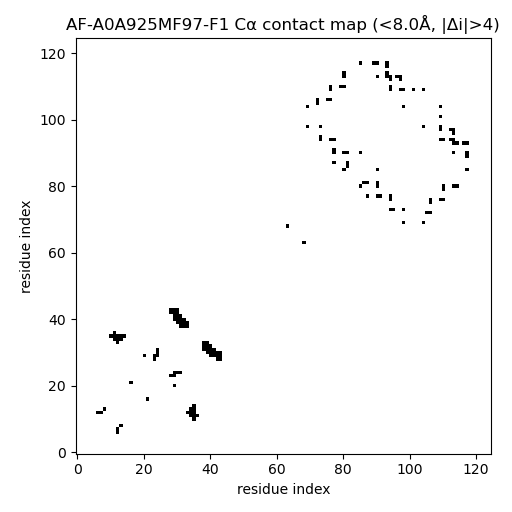 . GLN A 1 83 ? 7.361 -8.221 1.342 1.00 88.31 83 GLN A C 1
ATOM 595 O O . GLN A 1 83 ? 6.741 -9.009 2.052 1.00 88.31 83 GLN A O 1
ATOM 600 N N . LEU A 1 84 ? 8.015 -8.617 0.246 1.00 90.25 84 LEU A N 1
ATOM 601 C CA . LEU A 1 84 ? 8.133 -10.013 -0.194 1.00 90.25 84 LEU A CA 1
ATOM 602 C C . LEU A 1 84 ? 9.161 -10.839 0.609 1.00 90.25 84 LEU A C 1
ATOM 604 O O . LEU A 1 84 ? 9.388 -12.007 0.296 1.00 90.25 84 LEU A O 1
ATOM 608 N N . GLY A 1 85 ? 9.782 -10.262 1.644 1.00 89.94 85 GLY A N 1
ATOM 609 C CA . GLY A 1 85 ? 10.641 -10.971 2.598 1.00 89.94 85 GLY A CA 1
ATOM 610 C C . GLY A 1 85 ? 12.146 -10.836 2.354 1.00 89.94 85 GLY A C 1
ATOM 611 O O . GLY A 1 85 ? 12.941 -11.469 3.054 1.00 89.94 85 GLY A O 1
ATOM 612 N N . TRP A 1 86 ? 12.573 -10.013 1.394 1.00 91.44 86 TRP A N 1
ATOM 613 C CA . TRP A 1 86 ? 13.995 -9.767 1.151 1.00 91.44 86 TRP A CA 1
ATOM 614 C C . TRP A 1 86 ? 14.571 -8.748 2.138 1.00 91.44 86 TRP A C 1
ATOM 616 O O . TRP A 1 86 ? 13.933 -7.761 2.493 1.00 91.44 86 TRP A O 1
ATOM 626 N N . LYS A 1 87 ? 15.825 -8.959 2.565 1.00 92.25 87 LYS A N 1
ATOM 627 C CA . LYS A 1 87 ? 16.534 -8.000 3.428 1.00 92.25 87 LYS A CA 1
ATOM 628 C C . LYS A 1 87 ? 16.654 -6.640 2.713 1.00 92.25 87 LYS A C 1
ATOM 630 O O . LYS A 1 87 ? 17.052 -6.639 1.545 1.00 92.25 87 LYS A O 1
ATOM 635 N N . PRO A 1 88 ? 16.454 -5.497 3.402 1.00 87.56 88 PRO A N 1
ATOM 636 C CA . PRO A 1 88 ? 16.465 -4.170 2.771 1.00 87.56 88 PRO A CA 1
ATOM 637 C C . PRO A 1 88 ? 17.729 -3.861 1.954 1.00 87.56 88 PRO A C 1
ATOM 639 O O . PRO A 1 88 ? 17.653 -3.288 0.872 1.00 87.56 88 PRO A O 1
ATOM 642 N N . ALA A 1 89 ? 18.901 -4.298 2.430 1.00 89.06 89 ALA A N 1
ATOM 643 C CA . ALA A 1 89 ? 20.164 -4.119 1.711 1.00 89.06 89 ALA A CA 1
ATOM 644 C C . ALA A 1 89 ? 20.202 -4.874 0.367 1.00 89.06 89 ALA A C 1
ATOM 646 O O . ALA A 1 89 ? 20.729 -4.357 -0.616 1.00 89.06 89 ALA A O 1
ATOM 647 N N . ILE A 1 90 ? 19.617 -6.077 0.314 1.00 88.38 90 ILE A N 1
ATOM 648 C CA . ILE A 1 90 ? 19.540 -6.895 -0.905 1.00 88.38 90 ILE A CA 1
ATOM 649 C C . ILE A 1 90 ? 18.514 -6.291 -1.868 1.00 88.38 90 ILE A C 1
ATOM 651 O O . ILE A 1 90 ? 18.806 -6.156 -3.053 1.00 88.38 90 ILE A O 1
ATOM 655 N N . ALA A 1 91 ? 17.353 -5.868 -1.355 1.00 89.12 91 ALA A N 1
ATOM 656 C CA . ALA A 1 91 ? 16.309 -5.219 -2.147 1.00 89.12 91 ALA A CA 1
ATOM 657 C C . ALA A 1 91 ? 16.838 -3.960 -2.857 1.00 89.12 91 ALA A C 1
ATOM 659 O O . ALA A 1 91 ? 16.731 -3.851 -4.078 1.00 89.12 91 ALA A O 1
ATOM 660 N N . ARG A 1 92 ? 17.513 -3.065 -2.123 1.00 90.12 92 ARG A N 1
ATOM 661 C CA . ARG A 1 92 ? 18.122 -1.848 -2.682 1.00 90.12 92 ARG A CA 1
ATOM 662 C C . ARG A 1 92 ? 19.165 -2.142 -3.760 1.00 90.12 92 ARG A C 1
ATOM 664 O O . ARG A 1 92 ? 19.142 -1.533 -4.828 1.00 90.12 92 ARG A O 1
ATOM 671 N N . ALA A 1 93 ? 20.073 -3.085 -3.502 1.00 89.62 93 ALA A N 1
ATOM 672 C CA . ALA A 1 93 ? 21.105 -3.464 -4.467 1.00 89.62 93 ALA A CA 1
ATOM 673 C C . ALA A 1 93 ? 20.501 -4.054 -5.756 1.00 89.62 93 ALA A C 1
ATOM 675 O O . ALA A 1 93 ? 20.941 -3.722 -6.862 1.00 89.62 93 ALA 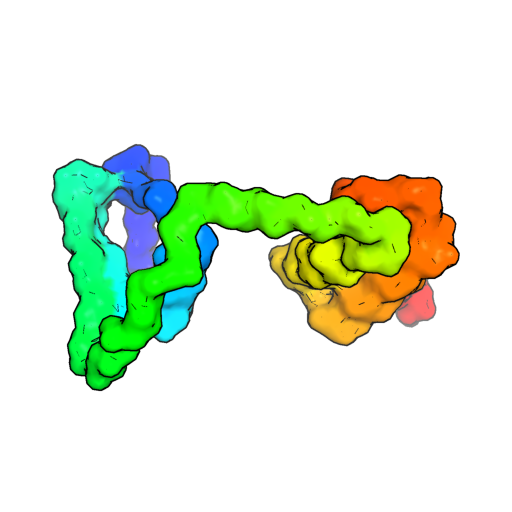A O 1
ATOM 676 N N . ALA A 1 94 ? 19.469 -4.890 -5.621 1.00 90.19 94 ALA A N 1
ATOM 677 C CA . ALA A 1 94 ? 18.783 -5.518 -6.743 1.00 90.19 94 ALA A CA 1
ATOM 678 C C . ALA A 1 94 ? 17.985 -4.510 -7.583 1.00 90.19 94 ALA A C 1
ATOM 680 O O . ALA A 1 94 ? 18.079 -4.550 -8.809 1.00 90.19 94 ALA A O 1
ATOM 681 N N . VAL A 1 95 ? 17.257 -3.584 -6.947 1.00 89.88 95 VAL A N 1
ATOM 682 C CA . VAL A 1 95 ? 16.485 -2.534 -7.635 1.00 89.88 95 VAL A CA 1
ATOM 683 C C . VAL A 1 95 ? 17.413 -1.540 -8.337 1.00 89.88 95 VAL A C 1
ATOM 685 O O . VAL A 1 95 ? 17.205 -1.251 -9.511 1.00 89.88 95 VAL A O 1
ATOM 688 N N . SER A 1 96 ? 18.488 -1.089 -7.681 1.00 89.62 96 SER A N 1
ATOM 689 C CA . SER A 1 96 ? 19.504 -0.226 -8.309 1.00 89.62 96 SER A CA 1
ATOM 690 C C . SER A 1 96 ? 20.108 -0.875 -9.564 1.00 89.62 96 SER A C 1
ATOM 692 O O . SER A 1 96 ? 20.189 -0.259 -10.628 1.00 89.62 96 SER A O 1
ATOM 694 N N . SER A 1 97 ? 20.428 -2.171 -9.477 1.00 85.81 97 SER A N 1
ATOM 695 C CA . SER A 1 97 ? 20.943 -2.948 -10.611 1.00 85.81 97 SER A CA 1
ATOM 696 C C . SER A 1 97 ? 19.900 -3.178 -11.714 1.00 85.81 97 SER A C 1
ATOM 698 O O . SER A 1 97 ? 20.263 -3.293 -12.883 1.00 85.81 97 SER A O 1
ATOM 700 N N . ALA A 1 98 ? 18.613 -3.276 -11.366 1.00 87.38 98 ALA A N 1
ATOM 701 C CA . ALA A 1 98 ? 17.520 -3.426 -12.327 1.00 87.38 98 ALA A CA 1
ATOM 702 C C . ALA A 1 98 ? 17.251 -2.123 -13.095 1.00 87.38 98 ALA A C 1
ATOM 704 O O . ALA A 1 98 ? 17.060 -2.174 -14.310 1.00 87.38 98 ALA A O 1
ATOM 705 N N . ILE A 1 99 ? 17.307 -0.975 -12.409 1.00 85.56 99 ILE A N 1
ATOM 706 C CA . ILE A 1 99 ? 17.190 0.363 -13.011 1.00 85.56 99 ILE A CA 1
ATOM 707 C C . ILE A 1 99 ? 18.330 0.595 -14.007 1.00 85.56 99 ILE A C 1
ATOM 709 O O . ILE A 1 99 ? 18.082 0.982 -15.142 1.00 85.56 99 ILE A O 1
ATOM 713 N N . ALA A 1 100 ? 19.572 0.276 -13.629 1.00 84.81 100 ALA A N 1
ATOM 714 C CA . ALA A 1 100 ? 20.724 0.426 -14.522 1.00 84.81 100 ALA A CA 1
ATOM 715 C C . ALA A 1 100 ? 20.644 -0.452 -15.789 1.00 84.81 100 ALA A C 1
ATOM 717 O O . ALA A 1 100 ? 21.260 -0.134 -16.802 1.00 84.81 100 ALA A O 1
ATOM 718 N N . ALA A 1 101 ? 19.905 -1.564 -15.733 1.00 81.69 101 ALA A N 1
ATOM 719 C CA . ALA A 1 101 ? 19.808 -2.536 -16.820 1.00 81.69 101 ALA A CA 1
ATOM 720 C C . ALA A 1 101 ? 18.554 -2.378 -17.701 1.00 81.69 101 ALA A C 1
ATOM 722 O O . ALA A 1 101 ? 18.443 -3.079 -18.708 1.00 81.69 101 ALA A O 1
ATOM 723 N N . THR A 1 102 ? 17.599 -1.514 -17.335 1.00 71.75 102 THR A N 1
ATOM 724 C CA . THR A 1 102 ? 16.262 -1.503 -17.953 1.00 71.75 102 THR A CA 1
ATOM 725 C C . THR A 1 102 ? 15.798 -0.087 -18.285 1.00 71.75 102 THR A C 1
ATOM 727 O O . THR A 1 102 ? 15.775 0.773 -17.416 1.00 71.75 102 THR A O 1
ATOM 730 N N . ALA A 1 103 ? 15.326 0.133 -19.515 1.00 67.50 103 ALA A N 1
ATOM 731 C CA . ALA A 1 103 ? 14.628 1.353 -19.932 1.00 67.50 103 ALA A CA 1
ATOM 732 C C . ALA A 1 103 ? 13.337 1.017 -20.712 1.00 67.50 103 ALA A C 1
ATOM 734 O O . ALA A 1 103 ? 13.304 -0.025 -21.376 1.00 67.50 103 ALA A O 1
ATOM 735 N N . PRO A 1 104 ? 12.319 1.905 -20.740 1.00 58.09 104 PRO A N 1
ATOM 736 C CA . PRO A 1 104 ? 11.775 2.663 -19.612 1.00 58.09 104 PRO A CA 1
ATOM 737 C C . PRO A 1 104 ? 11.034 1.731 -18.638 1.00 58.09 104 PRO A C 1
ATOM 739 O O . PRO A 1 104 ? 10.411 0.737 -19.023 1.00 58.09 104 PRO A O 1
ATOM 742 N N . ALA A 1 105 ? 11.146 2.044 -17.354 1.00 65.62 105 ALA A N 1
ATOM 743 C CA . ALA A 1 105 ? 10.824 1.136 -16.272 1.00 65.62 105 ALA A CA 1
ATOM 744 C C . ALA A 1 105 ? 9.383 1.329 -15.774 1.00 65.62 105 ALA A C 1
ATOM 746 O O . ALA A 1 105 ? 9.049 2.349 -15.181 1.00 65.62 105 ALA A O 1
ATOM 747 N N . THR A 1 106 ? 8.515 0.339 -15.988 1.00 83.12 106 THR A N 1
ATOM 748 C CA . THR A 1 106 ? 7.289 0.225 -15.188 1.00 83.12 106 THR A CA 1
ATOM 749 C C . THR A 1 106 ? 7.628 -0.415 -13.842 1.00 83.12 106 THR A C 1
ATOM 751 O O . THR A 1 106 ? 8.549 -1.232 -13.755 1.00 83.12 106 THR A O 1
ATOM 754 N N . LEU A 1 107 ? 6.867 -0.081 -12.797 1.00 83.31 107 LEU A N 1
ATOM 755 C CA . LEU A 1 107 ? 7.046 -0.636 -11.451 1.00 83.31 107 LEU A CA 1
ATOM 756 C C . LEU A 1 107 ? 7.080 -2.172 -11.451 1.00 83.31 107 LEU A C 1
ATOM 758 O O . LEU A 1 107 ? 7.996 -2.780 -10.904 1.00 83.31 107 LEU A O 1
ATOM 762 N N . GLU A 1 108 ? 6.116 -2.806 -12.121 1.00 87.12 108 GLU A N 1
ATOM 763 C CA . GLU A 1 108 ? 6.029 -4.267 -12.225 1.00 87.12 108 GLU A CA 1
ATOM 764 C C . GLU A 1 108 ? 7.297 -4.867 -12.846 1.00 87.12 108 GLU A C 1
ATOM 766 O O . GLU A 1 108 ? 7.852 -5.846 -12.342 1.00 87.12 108 GLU A O 1
ATOM 771 N N . ARG A 1 109 ? 7.818 -4.234 -13.904 1.00 85.31 109 ARG A N 1
ATOM 772 C CA . ARG A 1 109 ? 9.025 -4.700 -14.586 1.00 85.31 109 ARG A CA 1
ATOM 773 C C . ARG A 1 109 ? 10.261 -4.554 -13.704 1.00 85.31 109 ARG A C 1
ATOM 775 O O . ARG A 1 109 ? 11.088 -5.462 -13.705 1.00 85.31 109 ARG A O 1
ATOM 782 N N . LEU A 1 110 ? 10.356 -3.483 -12.912 1.00 87.62 110 LEU A N 1
ATOM 783 C CA . LEU A 1 110 ? 11.412 -3.322 -11.906 1.00 87.62 110 LEU A CA 1
ATOM 784 C C . LEU A 1 110 ? 11.335 -4.395 -10.820 1.00 87.62 110 LEU A C 1
ATOM 786 O O . LEU A 1 110 ? 12.363 -4.985 -10.489 1.00 87.62 110 LEU A O 1
ATOM 790 N N . ILE A 1 111 ? 10.140 -4.691 -10.304 1.00 89.06 111 ILE A N 1
ATOM 791 C CA . ILE A 1 111 ? 9.946 -5.710 -9.263 1.00 89.06 111 ILE A CA 1
ATOM 792 C C . ILE A 1 111 ? 10.343 -7.095 -9.786 1.00 89.06 111 ILE A C 1
ATOM 794 O O . ILE A 1 111 ? 11.155 -7.776 -9.157 1.00 89.06 111 ILE A O 1
ATOM 798 N N . CYS A 1 112 ? 9.840 -7.513 -10.953 1.00 90.50 112 CYS A N 1
ATOM 799 C CA . CYS A 1 112 ? 10.189 -8.814 -11.532 1.00 90.50 112 CYS A CA 1
ATOM 800 C C . CYS A 1 112 ? 11.700 -8.956 -11.775 1.00 90.50 112 CYS A C 1
ATOM 802 O O . CYS A 1 112 ? 12.285 -10.009 -11.515 1.00 90.50 112 CYS A O 1
ATOM 804 N N . GLU A 1 113 ? 12.340 -7.897 -12.262 1.00 88.88 113 GLU A N 1
ATOM 805 C CA . GLU A 1 113 ? 13.757 -7.893 -12.622 1.00 88.88 113 GLU A CA 1
ATOM 806 C C . GLU A 1 113 ? 14.662 -7.833 -11.374 1.00 88.88 113 GLU A C 1
ATOM 808 O O . GLU A 1 113 ? 15.694 -8.513 -11.313 1.00 88.88 113 GLU A O 1
ATOM 813 N N . ALA A 1 114 ? 14.241 -7.127 -10.321 1.00 88.12 114 ALA A N 1
ATOM 814 C CA . ALA A 1 114 ? 14.882 -7.176 -9.009 1.00 88.12 114 ALA A CA 1
ATOM 815 C C . ALA A 1 114 ? 14.773 -8.578 -8.379 1.00 88.12 114 ALA A C 1
ATOM 817 O O . ALA A 1 114 ? 15.777 -9.119 -7.915 1.00 88.12 114 ALA A O 1
ATOM 818 N N . LEU A 1 115 ? 13.600 -9.220 -8.435 1.00 91.81 115 LEU A N 1
ATOM 819 C CA . LEU A 1 115 ? 13.398 -10.573 -7.898 1.00 91.81 115 LEU A CA 1
ATOM 820 C C . LEU A 1 115 ? 14.273 -11.624 -8.597 1.00 91.81 115 LEU A C 1
ATOM 822 O O . LEU A 1 115 ? 14.855 -12.479 -7.924 1.00 91.81 115 LEU A O 1
ATOM 826 N N . ARG A 1 116 ? 14.436 -11.541 -9.926 1.00 91.12 116 ARG A N 1
ATOM 827 C CA . ARG A 1 116 ? 15.365 -12.418 -10.667 1.00 91.12 116 ARG A CA 1
ATOM 828 C C . ARG A 1 116 ? 16.801 -12.295 -10.149 1.00 91.12 116 ARG A C 1
ATOM 830 O O . ARG A 1 116 ? 17.464 -13.315 -9.969 1.00 91.12 116 ARG A O 1
ATOM 837 N N . ARG A 1 117 ? 17.260 -11.072 -9.854 1.00 87.75 117 ARG A N 1
ATOM 838 C CA . ARG A 1 117 ? 18.601 -10.815 -9.291 1.00 87.75 117 ARG A CA 1
ATOM 839 C C . ARG A 1 117 ? 18.745 -11.321 -7.861 1.00 87.75 117 ARG A C 1
ATOM 841 O O . ARG A 1 117 ? 19.760 -11.922 -7.514 1.00 87.75 117 ARG A O 1
ATOM 848 N N . CYS A 1 118 ? 17.726 -11.114 -7.036 1.00 88.56 118 CYS A N 1
ATOM 849 C CA . CYS A 1 118 ? 17.691 -11.636 -5.676 1.00 88.56 118 CYS A CA 1
ATOM 850 C C . CYS A 1 118 ? 17.846 -13.172 -5.662 1.00 88.56 118 CYS A C 1
ATOM 852 O O . CYS A 1 118 ? 18.651 -13.714 -4.901 1.00 88.56 118 CYS A O 1
ATOM 854 N N . LEU A 1 119 ? 17.151 -13.870 -6.566 1.00 87.94 119 LEU A N 1
ATOM 855 C CA . LEU A 1 119 ? 17.262 -15.324 -6.722 1.00 87.94 119 LEU A CA 1
ATOM 856 C C . LEU A 1 119 ? 18.625 -15.763 -7.272 1.00 87.94 119 LEU A C 1
ATOM 858 O O . LEU A 1 119 ? 19.162 -16.768 -6.810 1.00 87.94 119 LEU A O 1
ATOM 862 N N . SER A 1 120 ? 19.221 -15.030 -8.220 1.00 84.50 120 SER A N 1
ATOM 863 C CA . SER A 1 120 ? 20.569 -15.365 -8.702 1.00 84.50 120 SER A CA 1
ATOM 864 C C . SER A 1 120 ? 21.631 -15.226 -7.608 1.00 84.50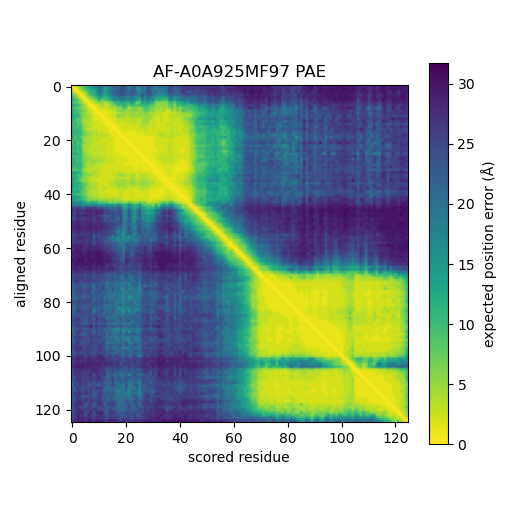 120 SER A C 1
ATOM 866 O O . SER A 1 120 ? 22.542 -16.045 -7.547 1.00 84.50 120 SER A O 1
ATOM 868 N N . LEU A 1 121 ? 21.486 -14.245 -6.708 1.00 80.25 121 LEU A N 1
ATOM 869 C CA . LEU A 1 121 ? 22.386 -14.061 -5.562 1.00 80.25 121 LEU A CA 1
ATOM 870 C C . LEU A 1 121 ? 22.250 -15.176 -4.516 1.00 80.25 121 LEU A C 1
ATOM 872 O O . LEU A 1 121 ? 23.239 -15.536 -3.890 1.00 80.25 121 LEU A O 1
ATOM 876 N N . GLN A 1 122 ? 21.055 -15.746 -4.336 1.00 75.69 122 GLN A N 1
ATOM 877 C CA . GLN A 1 122 ? 20.851 -16.888 -3.434 1.00 75.69 122 GLN A CA 1
ATOM 878 C C . GLN A 1 122 ? 21.385 -18.213 -3.988 1.00 75.69 122 GLN A C 1
ATOM 880 O O . GLN A 1 122 ? 21.715 -19.095 -3.206 1.00 75.69 122 GLN A O 1
ATOM 885 N N . ARG A 1 123 ? 21.435 -18.377 -5.317 1.00 72.31 123 ARG A N 1
ATOM 886 C CA . ARG A 1 123 ? 21.860 -19.628 -5.977 1.00 72.31 123 ARG A CA 1
ATOM 887 C C . ARG A 1 123 ? 23.355 -19.683 -6.307 1.00 72.31 123 ARG A C 1
ATOM 889 O O . ARG A 1 123 ? 23.819 -20.719 -6.768 1.00 72.31 123 ARG A O 1
ATOM 896 N N . GLY A 1 124 ? 24.071 -18.572 -6.141 1.00 58.47 124 GLY A N 1
ATOM 897 C CA . GLY A 1 124 ? 25.516 -18.456 -6.369 1.00 58.47 124 GLY A CA 1
ATOM 898 C C . GLY A 1 124 ? 26.376 -18.574 -5.105 1.00 58.47 124 GLY A C 1
ATOM 899 O O . GLY A 1 124 ? 27.567 -18.281 -5.177 1.00 58.47 124 GLY A O 1
ATOM 900 N N . VAL A 1 125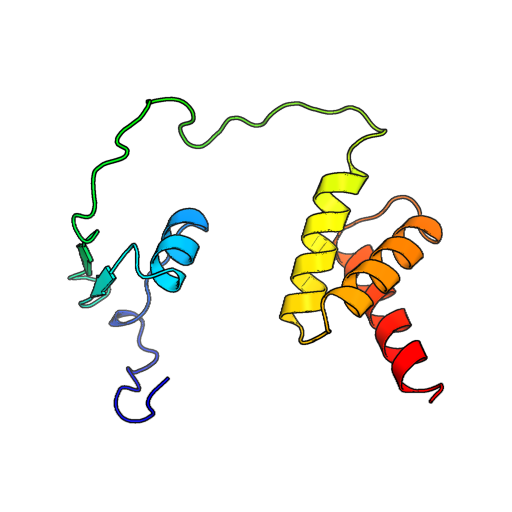 ? 25.776 -18.954 -3.972 1.00 47.88 125 VAL A N 1
ATOM 901 C CA . VAL A 1 125 ? 26.435 -19.299 -2.697 1.00 47.88 125 VAL A CA 1
ATOM 902 C C . VAL A 1 125 ? 26.312 -20.802 -2.494 1.00 47.88 125 VAL A C 1
ATOM 904 O O . VAL A 1 125 ? 27.301 -21.407 -2.031 1.00 47.88 125 VAL A O 1
#